Protein AF-A0AAD8CF32-F1 (afdb_monomer)

Foldseek 3Di:
DDQVLLVLCVVVVQDVVLVVVCVVVVPHLVNLLVDDPVVVCVSPVDPVSSVVSVVVSVVVVVVVVVVVVVVVVVVVVVVVVVVVVVVVVPPPD

Secondary structure (DSSP, 8-state):
---HHHHHHHHTT--HHHHHHHHHTT--HHHHHHS-HHHHTTT---HHHHHHHHHHHHHHHHHHHHHHHHHHHHHHHHHHHHHHHHTTGGG--

Mean predicted aligned error: 13.17 Å

Sequence (93 aa):
MSNKIISFLRSREVPESVLDKLREDKVDEETVLGIDDPTLAKYIEKLGDRVALRNFCASSQQSFKKKSTRRTQLFEILKSKLDRTDNRTDRVS

Structure (mmCIF, N/CA/C/O backbone):
data_AF-A0AAD8CF32-F1
#
_entry.id   AF-A0AAD8CF32-F1
#
loop_
_atom_site.group_PDB
_atom_site.id
_atom_site.type_symbol
_atom_site.label_atom_id
_atom_site.label_alt_id
_atom_site.label_comp_id
_atom_site.label_asym_id
_atom_site.label_entity_id
_atom_site.label_seq_id
_atom_site.pdbx_PDB_ins_code
_atom_site.Cartn_x
_atom_site.Cartn_y
_atom_site.Cartn_z
_atom_site.occupancy
_atom_site.B_iso_or_equiv
_atom_site.auth_seq_id
_atom_site.auth_comp_id
_atom_site.auth_asym_id
_atom_site.auth_atom_id
_atom_site.pdbx_PDB_model_num
ATOM 1 N N . MET A 1 1 ? -18.804 -2.556 -3.809 1.00 41.22 1 MET A N 1
ATOM 2 C CA . MET A 1 1 ? -17.519 -1.900 -3.483 1.00 41.22 1 MET A CA 1
ATOM 3 C C . MET A 1 1 ? -16.398 -2.811 -3.948 1.00 41.22 1 MET A C 1
ATOM 5 O O . MET A 1 1 ? -16.234 -3.896 -3.405 1.00 41.22 1 MET A O 1
ATOM 9 N N . SER A 1 2 ? -15.716 -2.444 -5.030 1.00 47.91 2 SER A N 1
ATOM 10 C CA . SER A 1 2 ? -14.730 -3.308 -5.686 1.00 47.91 2 SER A CA 1
ATOM 11 C C . SER A 1 2 ? -13.364 -3.152 -5.022 1.00 47.91 2 SER A C 1
ATOM 13 O O . SER A 1 2 ? -12.521 -2.408 -5.514 1.00 47.91 2 SER A O 1
ATOM 15 N N . ASN A 1 3 ? -13.145 -3.854 -3.910 1.00 70.19 3 ASN A N 1
ATOM 16 C CA . ASN A 1 3 ? -11.851 -3.899 -3.228 1.00 70.19 3 ASN A CA 1
ATOM 17 C C . ASN A 1 3 ? -10.863 -4.772 -4.019 1.00 70.19 3 ASN A C 1
ATOM 19 O O . ASN A 1 3 ? -10.625 -5.944 -3.711 1.00 70.19 3 ASN A O 1
ATOM 23 N N . LYS A 1 4 ? -10.300 -4.198 -5.086 1.00 80.00 4 LYS A N 1
ATOM 24 C CA . LYS A 1 4 ? -9.291 -4.847 -5.940 1.00 80.00 4 LYS A CA 1
ATOM 25 C C . LYS A 1 4 ? -8.081 -5.319 -5.133 1.00 80.00 4 LYS A C 1
ATOM 27 O O . LYS A 1 4 ? -7.561 -6.395 -5.406 1.00 80.00 4 LYS A O 1
ATOM 32 N N . ILE A 1 5 ? -7.705 -4.563 -4.099 1.00 81.06 5 ILE A N 1
ATOM 33 C CA . ILE A 1 5 ? -6.658 -4.929 -3.137 1.00 81.06 5 ILE A CA 1
ATOM 34 C C . ILE A 1 5 ? -6.974 -6.254 -2.447 1.00 81.06 5 ILE A C 1
ATOM 36 O O . ILE A 1 5 ? -6.147 -7.155 -2.447 1.00 81.06 5 ILE A O 1
ATOM 40 N N . ILE A 1 6 ? -8.184 -6.410 -1.913 1.00 83.75 6 ILE A N 1
ATOM 41 C CA . ILE A 1 6 ? -8.586 -7.630 -1.199 1.00 83.75 6 ILE A CA 1
ATOM 42 C C . ILE A 1 6 ? -8.570 -8.834 -2.140 1.00 83.75 6 ILE A C 1
ATOM 44 O O . ILE A 1 6 ? -8.130 -9.915 -1.767 1.00 83.75 6 ILE A O 1
ATOM 48 N N . SER A 1 7 ? -8.994 -8.626 -3.387 1.00 84.94 7 SER A N 1
ATOM 49 C CA . SER A 1 7 ? -8.969 -9.655 -4.433 1.00 84.94 7 SER A CA 1
ATOM 50 C C . SER A 1 7 ? -7.533 -10.101 -4.739 1.00 84.94 7 SER A C 1
ATOM 52 O O . SER A 1 7 ? -7.250 -11.294 -4.834 1.00 84.94 7 SER A O 1
ATOM 54 N N . PHE A 1 8 ? -6.617 -9.135 -4.845 1.00 83.69 8 PHE A N 1
ATOM 55 C CA . PHE A 1 8 ? -5.194 -9.366 -5.076 1.00 83.69 8 PHE A CA 1
ATOM 56 C C . PHE A 1 8 ? -4.529 -10.077 -3.890 1.00 83.69 8 PHE A C 1
ATOM 58 O O . PHE A 1 8 ? -3.795 -11.043 -4.080 1.00 83.69 8 PHE A O 1
ATOM 65 N N . LEU A 1 9 ? -4.832 -9.667 -2.660 1.00 84.50 9 LEU A N 1
ATOM 66 C CA . LEU A 1 9 ? -4.283 -10.290 -1.456 1.00 84.50 9 LEU A CA 1
ATOM 67 C C . LEU A 1 9 ? -4.834 -11.705 -1.242 1.00 84.50 9 LEU A C 1
ATOM 69 O O . LEU A 1 9 ? -4.075 -12.608 -0.903 1.00 84.50 9 LEU A O 1
ATOM 73 N N . ARG A 1 10 ? -6.113 -11.945 -1.555 1.00 85.25 10 ARG A N 1
ATOM 74 C CA . ARG A 1 10 ? -6.691 -13.296 -1.560 1.00 85.25 10 ARG A CA 1
ATOM 75 C C . ARG A 1 10 ? -6.003 -14.210 -2.580 1.00 85.25 10 ARG A C 1
ATOM 77 O O . ARG A 1 10 ? -5.743 -15.365 -2.267 1.00 85.25 10 ARG A O 1
ATOM 84 N N . SER A 1 11 ? -5.640 -13.703 -3.765 1.00 84.44 11 SER A N 1
ATOM 85 C CA . SER A 1 11 ? -4.861 -14.482 -4.752 1.00 84.44 11 SER A CA 1
ATOM 86 C C . SER A 1 11 ? -3.425 -14.797 -4.317 1.00 84.44 11 SER A C 1
ATOM 88 O O . SER A 1 11 ? -2.777 -15.641 -4.926 1.00 84.44 11 SER A O 1
ATOM 90 N N . ARG A 1 12 ? -2.933 -14.131 -3.267 1.00 81.06 12 ARG A N 1
ATOM 91 C CA . ARG A 1 12 ? -1.626 -14.379 -2.647 1.00 81.06 12 ARG A CA 1
ATOM 92 C C . ARG A 1 12 ? -1.714 -15.184 -1.351 1.00 81.06 12 ARG A C 1
ATOM 94 O O . ARG A 1 12 ? -0.748 -15.220 -0.596 1.00 81.06 12 ARG A O 1
ATOM 101 N N . GLU A 1 13 ? -2.868 -15.799 -1.091 1.00 83.69 13 GLU A N 1
ATOM 102 C CA . GLU A 1 13 ? -3.105 -16.639 0.089 1.00 83.69 13 GLU A CA 1
ATOM 103 C C . GLU A 1 13 ? -2.932 -15.878 1.417 1.00 83.69 13 GLU A C 1
ATOM 105 O O . GLU A 1 13 ? -2.565 -16.448 2.444 1.00 83.69 13 GLU A O 1
ATOM 110 N N . VAL A 1 14 ? -3.203 -14.568 1.411 1.00 82.88 14 VAL A N 1
ATOM 111 C CA . VAL A 1 14 ? -3.240 -13.772 2.641 1.00 82.88 14 VAL A CA 1
ATOM 112 C C . VAL A 1 14 ? -4.450 -14.212 3.478 1.00 82.88 14 VAL A C 1
ATOM 114 O O . VAL A 1 14 ? -5.552 -14.310 2.929 1.00 82.88 14 VAL A O 1
ATOM 117 N N . PRO A 1 15 ? -4.279 -14.467 4.791 1.00 85.50 15 PRO A N 1
ATOM 118 C CA . PRO A 1 15 ? -5.367 -14.936 5.639 1.00 85.50 15 PRO A CA 1
ATOM 119 C C . PRO A 1 15 ? -6.537 -13.951 5.652 1.00 85.50 15 PRO A C 1
ATOM 121 O O . PRO A 1 15 ? -6.333 -12.740 5.750 1.00 85.50 15 PRO A O 1
ATOM 124 N N . GLU A 1 16 ? -7.771 -14.463 5.635 1.00 83.12 16 GLU A N 1
ATOM 125 C CA . GLU A 1 16 ? -8.971 -13.613 5.640 1.00 83.12 16 GLU A CA 1
ATOM 126 C C . GLU A 1 16 ? -9.023 -12.716 6.893 1.00 83.12 16 GLU A C 1
ATOM 128 O O . GLU A 1 16 ? -9.430 -11.567 6.793 1.00 83.12 16 GLU A O 1
ATOM 133 N N . SER A 1 17 ? -8.457 -13.154 8.028 1.00 84.25 17 SER A N 1
ATOM 134 C CA . SER A 1 17 ? -8.307 -12.332 9.242 1.00 84.25 17 SER A CA 1
ATOM 135 C C . SER A 1 17 ? -7.529 -11.028 9.009 1.00 84.25 17 SER A C 1
ATOM 137 O O . SER A 1 17 ? -7.790 -10.021 9.662 1.00 84.25 17 SER A O 1
ATOM 139 N N . VAL A 1 18 ? -6.557 -11.033 8.093 1.00 83.88 18 VAL A N 1
ATOM 140 C CA . VAL A 1 18 ? -5.807 -9.831 7.695 1.00 83.88 18 VAL A CA 1
ATOM 141 C C . VAL A 1 18 ? -6.638 -8.985 6.734 1.00 83.88 18 VAL A C 1
ATOM 143 O O . VAL A 1 18 ? -6.619 -7.759 6.817 1.00 83.88 18 VAL A O 1
ATOM 146 N N . LEU A 1 19 ? -7.398 -9.624 5.843 1.00 84.75 19 LEU A N 1
ATOM 147 C CA . LEU A 1 19 ? -8.290 -8.936 4.909 1.00 84.75 19 LEU A CA 1
ATOM 148 C C . LEU A 1 19 ? -9.418 -8.201 5.639 1.00 84.75 19 LEU A C 1
ATOM 150 O O . LEU A 1 19 ? -9.756 -7.089 5.243 1.00 84.75 19 LEU A O 1
ATOM 154 N N . ASP A 1 20 ? -9.961 -8.778 6.711 1.00 86.31 20 ASP A N 1
ATOM 155 C CA . ASP A 1 20 ? -10.970 -8.119 7.540 1.00 86.31 20 ASP A CA 1
ATOM 156 C C . ASP A 1 20 ? -10.389 -6.941 8.324 1.00 86.31 20 ASP A C 1
ATOM 158 O O . ASP A 1 20 ? -11.003 -5.879 8.327 1.00 86.31 20 ASP A O 1
ATOM 162 N N . LYS A 1 21 ? -9.162 -7.046 8.855 1.00 85.31 21 LYS A N 1
ATOM 163 C CA . LYS A 1 21 ? -8.467 -5.883 9.440 1.00 85.31 21 LYS A CA 1
ATOM 164 C C . LYS A 1 21 ? -8.272 -4.756 8.427 1.00 85.31 21 LYS A C 1
ATOM 166 O O . LYS A 1 21 ? -8.541 -3.603 8.730 1.00 85.31 21 LYS A O 1
ATOM 171 N N . LEU A 1 22 ? -7.866 -5.085 7.199 1.00 83.44 22 LEU A N 1
ATOM 172 C CA . LEU A 1 22 ? -7.729 -4.098 6.122 1.00 83.44 22 LEU A CA 1
ATOM 173 C C . LEU A 1 22 ? -9.076 -3.456 5.738 1.00 83.44 22 LEU A C 1
ATOM 175 O O . LEU A 1 22 ? -9.100 -2.288 5.351 1.00 83.44 22 LEU A O 1
ATOM 179 N N . ARG A 1 23 ? -10.195 -4.192 5.842 1.00 83.50 23 ARG A N 1
ATOM 180 C CA . ARG A 1 23 ? -11.552 -3.646 5.640 1.00 83.50 23 ARG A CA 1
ATOM 181 C C . ARG A 1 23 ? -11.969 -2.726 6.781 1.00 83.50 23 ARG A C 1
ATOM 183 O O . ARG A 1 23 ? -12.529 -1.667 6.510 1.00 83.50 23 ARG A O 1
ATOM 190 N N . GLU A 1 24 ? -11.723 -3.140 8.020 1.00 86.06 24 GLU A N 1
ATOM 191 C CA . GLU A 1 24 ? -12.059 -2.384 9.229 1.00 86.06 24 GLU A C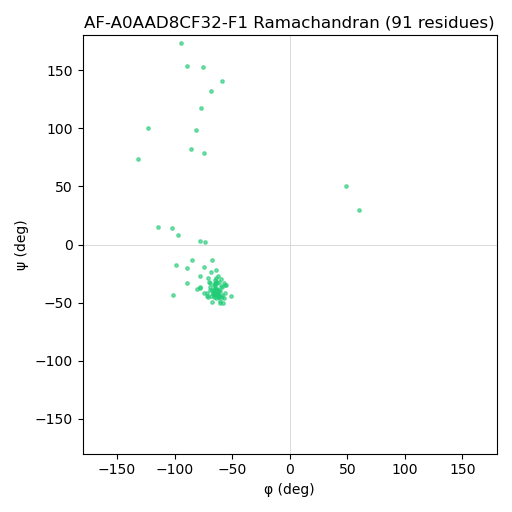A 1
ATOM 192 C C . GLU A 1 24 ? -11.301 -1.053 9.266 1.00 86.06 24 GLU A C 1
ATOM 194 O O . GLU A 1 24 ? -11.912 0.005 9.422 1.00 86.06 24 GLU A O 1
ATOM 199 N N . ASP A 1 25 ? -10.005 -1.096 8.956 1.00 84.56 25 ASP A N 1
ATOM 200 C CA . ASP A 1 25 ? -9.122 0.072 8.896 1.00 84.56 25 ASP A CA 1
ATOM 201 C C . ASP A 1 25 ? -9.288 0.905 7.611 1.00 84.56 25 ASP A C 1
ATOM 203 O O . ASP A 1 25 ? -8.575 1.890 7.415 1.00 84.56 25 ASP A O 1
ATOM 207 N N . LYS A 1 26 ? -10.227 0.534 6.726 1.00 83.44 26 LYS A N 1
ATOM 208 C CA . LYS A 1 26 ? -10.506 1.210 5.443 1.00 83.44 26 LYS A CA 1
ATOM 209 C C . LYS A 1 26 ? -9.232 1.468 4.628 1.00 83.44 26 LYS A C 1
ATOM 211 O O . LYS A 1 26 ? -8.956 2.581 4.177 1.00 83.44 26 LYS A O 1
ATOM 216 N N . VAL A 1 27 ? -8.425 0.424 4.459 1.00 83.06 27 VAL A N 1
ATOM 217 C CA . VAL A 1 27 ? -7.165 0.511 3.718 1.00 83.06 27 VAL A CA 1
ATOM 218 C C . VAL A 1 27 ? -7.433 0.417 2.214 1.00 83.06 27 VAL A C 1
ATOM 220 O O . VAL A 1 27 ? -7.577 -0.669 1.650 1.00 83.06 27 VAL A O 1
ATOM 223 N N . ASP A 1 28 ? -7.473 1.579 1.566 1.00 84.19 28 ASP A N 1
ATOM 224 C CA . ASP A 1 28 ? -7.619 1.736 0.116 1.00 84.19 28 ASP A CA 1
ATOM 225 C C . ASP A 1 28 ? -6.261 1.871 -0.610 1.00 84.19 28 ASP A C 1
ATOM 227 O O . ASP A 1 28 ? -5.202 1.984 0.010 1.00 84.19 28 ASP A O 1
ATOM 231 N N . GLU A 1 29 ? -6.278 1.889 -1.951 1.00 83.06 29 GLU A N 1
ATOM 232 C CA . GLU A 1 29 ? -5.074 2.020 -2.805 1.00 83.06 29 GLU A CA 1
ATOM 233 C C . GLU A 1 29 ? -4.246 3.266 -2.470 1.00 83.06 29 GLU A C 1
ATOM 235 O O . GLU A 1 29 ? -3.018 3.229 -2.517 1.00 83.06 29 GLU A O 1
ATOM 240 N N . GLU A 1 30 ? -4.913 4.355 -2.096 1.00 81.31 30 GLU A N 1
ATOM 241 C CA . GLU A 1 30 ? -4.268 5.606 -1.706 1.00 81.31 30 GLU A CA 1
ATOM 242 C C . GLU A 1 30 ? -3.588 5.488 -0.338 1.00 81.31 30 GLU A C 1
ATOM 244 O O . GLU A 1 30 ? -2.433 5.887 -0.184 1.00 81.31 30 GLU A O 1
ATOM 249 N N . THR A 1 31 ? -4.254 4.838 0.620 1.00 83.19 31 THR A N 1
ATOM 250 C CA . THR A 1 31 ? -3.705 4.552 1.949 1.00 83.19 31 THR A CA 1
ATOM 251 C C . THR A 1 31 ? -2.461 3.675 1.838 1.00 83.19 31 THR A C 1
ATOM 253 O O . THR A 1 31 ? -1.436 3.998 2.426 1.00 83.19 31 THR A O 1
ATOM 256 N N . VAL A 1 32 ? -2.490 2.619 1.016 1.00 84.56 32 VAL A N 1
ATOM 257 C CA . VAL A 1 32 ? -1.325 1.740 0.787 1.00 84.56 32 VAL A CA 1
ATOM 258 C C . VAL A 1 32 ? -0.124 2.501 0.216 1.00 84.56 32 VAL A C 1
ATOM 260 O O . VAL A 1 32 ? 1.021 2.179 0.531 1.00 84.56 32 VAL A O 1
ATOM 263 N N . LEU A 1 33 ? -0.359 3.497 -0.641 1.00 82.75 33 LEU A N 1
ATOM 264 C CA . LEU A 1 33 ? 0.711 4.312 -1.217 1.00 82.75 33 LEU A CA 1
ATOM 265 C C . LEU A 1 33 ? 1.239 5.374 -0.243 1.00 82.75 33 LEU A C 1
ATOM 267 O O . LEU A 1 33 ? 2.403 5.762 -0.370 1.00 82.75 33 LEU A O 1
ATOM 271 N N . GLY A 1 34 ? 0.404 5.823 0.698 1.00 82.62 34 GLY A N 1
ATOM 272 C CA . GLY A 1 34 ? 0.723 6.854 1.686 1.00 82.62 34 GLY A CA 1
ATOM 273 C C . GLY A 1 34 ? 1.345 6.350 2.991 1.00 82.62 34 GLY A C 1
ATOM 274 O O . GLY A 1 34 ? 1.973 7.144 3.684 1.00 82.62 34 GLY A O 1
ATOM 275 N N . ILE A 1 35 ? 1.197 5.066 3.334 1.00 85.69 35 ILE A N 1
ATOM 276 C CA . ILE A 1 35 ? 1.785 4.493 4.556 1.00 85.69 35 ILE A CA 1
ATOM 277 C C . ILE A 1 35 ? 3.206 3.956 4.342 1.00 85.69 35 ILE A C 1
ATOM 2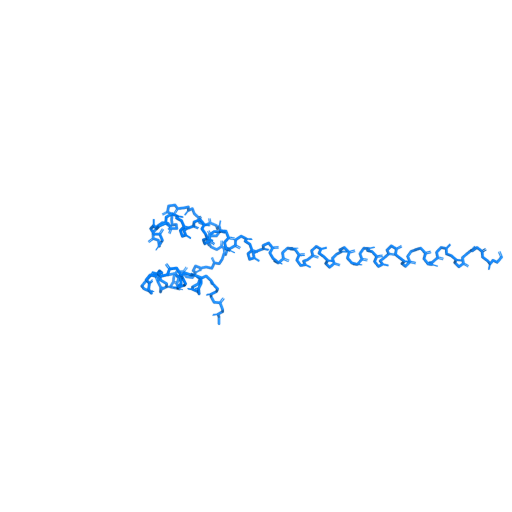79 O O . ILE A 1 35 ? 3.585 3.511 3.256 1.00 85.69 35 ILE A O 1
ATOM 283 N N . ASP A 1 36 ? 3.984 3.943 5.423 1.00 87.44 36 ASP A N 1
ATOM 284 C CA . ASP A 1 36 ? 5.349 3.419 5.440 1.00 87.44 36 ASP A CA 1
ATOM 285 C C . ASP A 1 36 ? 5.386 1.877 5.424 1.00 87.44 36 ASP A C 1
ATOM 287 O O . ASP A 1 36 ? 4.496 1.211 5.964 1.00 87.44 36 ASP A O 1
ATOM 291 N N . ASP A 1 37 ? 6.465 1.290 4.882 1.00 83.56 37 ASP A N 1
ATOM 292 C CA . ASP A 1 37 ? 6.693 -0.170 4.887 1.00 83.56 37 ASP A CA 1
ATOM 293 C C . ASP A 1 37 ? 6.545 -0.832 6.273 1.00 83.56 37 ASP A C 1
ATOM 295 O O . ASP A 1 37 ? 5.861 -1.853 6.343 1.00 83.56 37 ASP A O 1
ATOM 299 N N . PRO A 1 38 ? 7.085 -0.287 7.388 1.00 85.50 38 PRO A N 1
ATOM 300 C CA . PRO A 1 38 ? 6.896 -0.890 8.711 1.00 85.50 38 PRO A CA 1
ATOM 301 C C . PRO A 1 38 ? 5.435 -0.890 9.175 1.00 85.50 38 PRO A C 1
ATOM 303 O O . PRO A 1 38 ? 5.029 -1.779 9.920 1.00 85.50 38 PRO A O 1
ATOM 306 N N . THR A 1 39 ? 4.626 0.072 8.733 1.00 84.50 39 THR A N 1
ATOM 307 C CA . THR A 1 39 ? 3.188 0.101 9.028 1.00 84.50 39 THR A CA 1
ATOM 308 C C . THR A 1 39 ? 2.456 -0.938 8.187 1.00 84.50 39 THR A C 1
ATOM 310 O O . THR A 1 39 ? 1.638 -1.688 8.716 1.00 84.50 39 THR A O 1
ATOM 313 N N . LEU A 1 40 ? 2.816 -1.069 6.908 1.00 84.25 40 LEU A N 1
ATOM 314 C CA . LEU A 1 40 ? 2.285 -2.110 6.029 1.00 84.25 40 LEU A CA 1
ATOM 315 C C . LEU A 1 40 ? 2.698 -3.525 6.487 1.00 84.25 40 LEU A C 1
ATOM 317 O O . LEU A 1 40 ? 1.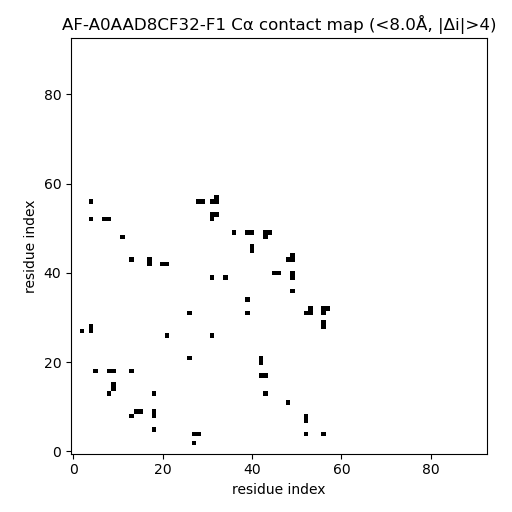929 -4.475 6.335 1.00 84.25 40 LEU A O 1
ATOM 321 N N . ALA A 1 41 ? 3.868 -3.663 7.117 1.00 86.62 41 ALA A N 1
ATOM 322 C CA . ALA A 1 41 ? 4.362 -4.912 7.697 1.00 86.62 41 ALA A CA 1
ATOM 323 C C . ALA A 1 41 ? 3.513 -5.437 8.862 1.00 86.62 41 ALA A C 1
ATOM 325 O O . ALA A 1 41 ? 3.524 -6.639 9.110 1.00 86.62 41 ALA A O 1
ATOM 326 N N . LYS A 1 42 ? 2.730 -4.575 9.530 1.00 86.12 42 LYS A N 1
ATOM 327 C CA . LYS A 1 42 ? 1.778 -4.989 10.579 1.00 86.12 42 LYS A CA 1
ATOM 328 C C . LYS A 1 42 ? 0.600 -5.796 10.030 1.00 86.12 42 LYS A C 1
ATOM 330 O O . LYS A 1 42 ? -0.026 -6.544 10.774 1.00 86.12 42 LYS A O 1
ATOM 335 N N . TYR A 1 43 ? 0.299 -5.628 8.743 1.00 80.88 43 TYR A N 1
ATOM 336 C CA . TYR A 1 43 ? -0.758 -6.358 8.047 1.00 80.88 43 TYR A CA 1
ATOM 337 C C . TYR A 1 43 ? -0.170 -7.489 7.204 1.00 80.88 43 TYR A C 1
ATOM 339 O O . TYR A 1 43 ? -0.695 -8.597 7.197 1.00 80.88 43 TYR A O 1
ATOM 347 N N . ILE A 1 44 ? 0.928 -7.218 6.495 1.00 84.62 44 ILE A N 1
ATOM 348 C CA . ILE A 1 44 ? 1.545 -8.153 5.553 1.00 84.62 44 ILE A CA 1
ATOM 349 C C . ILE A 1 44 ? 3.004 -8.381 5.949 1.00 84.62 44 ILE A C 1
ATOM 351 O O . ILE A 1 44 ? 3.897 -7.603 5.609 1.00 84.62 44 ILE A O 1
ATOM 355 N N . GLU A 1 45 ? 3.261 -9.496 6.622 1.00 82.25 45 GLU A N 1
ATOM 356 C CA . GLU A 1 45 ? 4.591 -9.853 7.133 1.00 82.25 45 GLU A CA 1
ATOM 357 C C . GLU A 1 45 ? 5.613 -10.097 6.007 1.00 82.25 45 GLU A C 1
ATOM 359 O O . GLU A 1 45 ? 6.790 -9.739 6.119 1.00 82.25 45 GLU A O 1
ATOM 364 N N . LYS A 1 46 ? 5.159 -10.649 4.875 1.00 87.00 46 LYS A N 1
ATOM 365 C CA . LYS A 1 46 ? 6.009 -10.989 3.728 1.00 87.00 46 LYS A CA 1
ATOM 366 C C . LYS A 1 46 ? 6.372 -9.747 2.907 1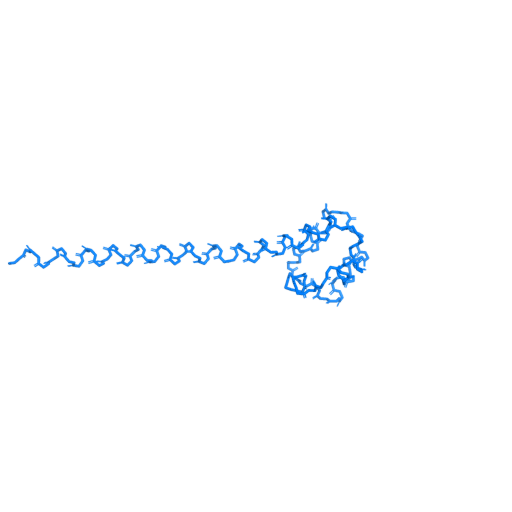.00 87.00 46 LYS A C 1
ATOM 368 O O . LYS A 1 46 ? 5.519 -9.134 2.265 1.00 87.00 46 LYS A O 1
ATOM 373 N N . LEU A 1 47 ? 7.667 -9.432 2.832 1.00 83.75 47 LEU A N 1
ATOM 374 C CA . LEU A 1 47 ? 8.192 -8.298 2.054 1.00 83.75 47 LEU A CA 1
ATOM 375 C C . LEU A 1 47 ? 7.796 -8.358 0.567 1.00 83.75 47 LEU A C 1
ATOM 377 O O . LEU A 1 47 ? 7.410 -7.345 -0.012 1.00 83.75 47 LEU A O 1
ATOM 381 N N . GLY A 1 48 ? 7.844 -9.544 -0.048 1.00 84.31 48 GLY A N 1
ATOM 382 C CA . GLY A 1 48 ? 7.481 -9.721 -1.460 1.00 84.31 48 GLY A CA 1
ATOM 383 C C . GLY A 1 48 ? 6.022 -9.364 -1.765 1.00 84.31 48 GLY A C 1
ATOM 384 O O . GLY A 1 48 ? 5.723 -8.844 -2.842 1.00 84.31 48 GLY A O 1
ATOM 385 N N . ASP A 1 49 ? 5.123 -9.582 -0.806 1.00 83.81 49 ASP A N 1
ATOM 386 C CA . ASP A 1 49 ? 3.706 -9.242 -0.937 1.00 83.81 49 ASP A CA 1
ATOM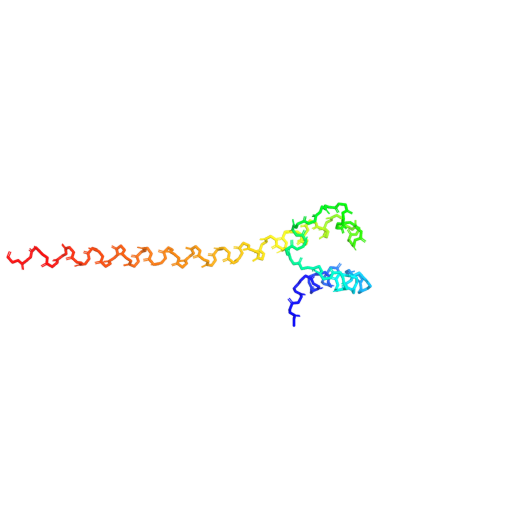 387 C C . ASP A 1 49 ? 3.471 -7.748 -0.731 1.00 83.81 49 ASP A C 1
ATOM 389 O O . ASP A 1 49 ? 2.701 -7.152 -1.482 1.00 83.81 49 ASP A O 1
ATOM 393 N N . ARG A 1 50 ? 4.211 -7.113 0.188 1.00 86.62 50 ARG A N 1
ATOM 394 C CA . ARG A 1 50 ? 4.198 -5.652 0.368 1.00 86.62 50 ARG A CA 1
ATOM 395 C C . ARG A 1 50 ? 4.642 -4.911 -0.885 1.00 86.62 50 ARG A C 1
ATOM 397 O O . ARG A 1 50 ? 3.939 -4.023 -1.364 1.00 86.62 50 ARG A O 1
ATOM 404 N N . VAL A 1 51 ? 5.782 -5.306 -1.453 1.00 84.69 51 VAL A N 1
ATOM 405 C CA . VAL A 1 51 ? 6.324 -4.695 -2.677 1.00 84.69 51 VAL A CA 1
ATOM 406 C C . VAL A 1 51 ? 5.350 -4.875 -3.838 1.00 84.69 51 VAL A C 1
ATOM 408 O O . VAL A 1 51 ? 5.068 -3.930 -4.576 1.00 84.69 51 VAL A O 1
ATOM 411 N N . ALA A 1 52 ? 4.790 -6.074 -3.988 1.00 85.69 52 ALA A N 1
ATOM 412 C CA . ALA A 1 52 ? 3.841 -6.337 -5.053 1.00 85.69 52 ALA A CA 1
ATOM 413 C C . ALA A 1 52 ? 2.522 -5.579 -4.881 1.00 85.69 52 ALA A C 1
ATOM 415 O O . ALA A 1 52 ? 1.999 -5.066 -5.867 1.00 85.69 52 ALA A O 1
ATOM 416 N N . LEU A 1 53 ? 2.008 -5.462 -3.654 1.00 85.50 53 LEU A N 1
A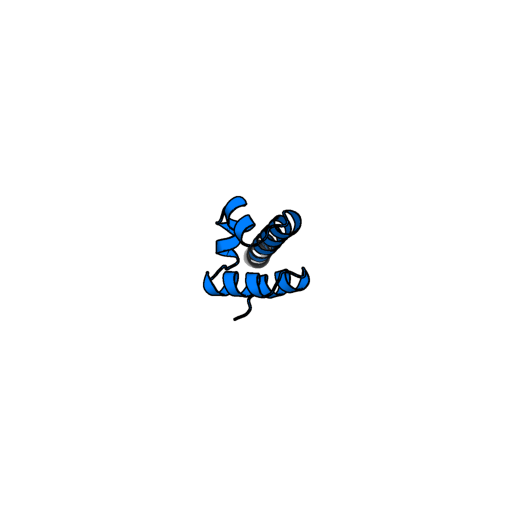TOM 417 C CA . LEU A 1 53 ? 0.814 -4.677 -3.360 1.00 85.50 53 LEU A CA 1
ATOM 418 C C . LEU A 1 53 ? 1.044 -3.193 -3.674 1.00 85.50 53 LEU A C 1
ATOM 420 O O . LEU A 1 53 ? 0.198 -2.555 -4.302 1.00 85.50 53 LEU A O 1
ATOM 424 N N . ARG A 1 54 ? 2.209 -2.652 -3.308 1.00 85.81 54 ARG A N 1
ATOM 425 C CA . ARG A 1 54 ? 2.576 -1.264 -3.611 1.00 85.81 54 ARG A CA 1
ATOM 426 C C . ARG A 1 54 ? 2.664 -1.020 -5.118 1.00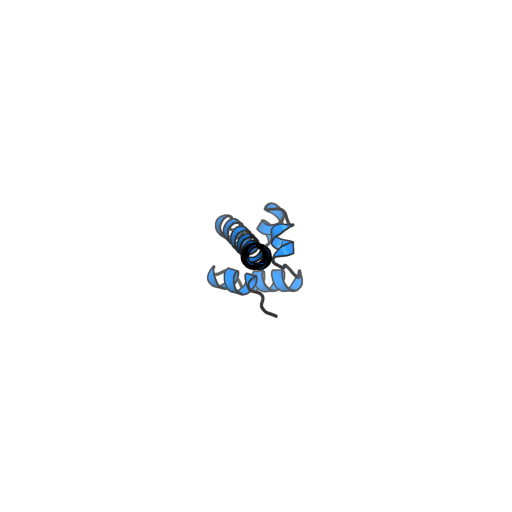 85.81 54 ARG A C 1
ATOM 428 O O . ARG A 1 54 ? 2.110 -0.044 -5.618 1.00 85.81 54 ARG A O 1
ATOM 435 N N . ASN A 1 55 ? 3.276 -1.946 -5.855 1.00 86.00 55 ASN A N 1
ATOM 436 C CA . ASN A 1 55 ? 3.338 -1.899 -7.318 1.00 86.00 55 ASN A CA 1
ATOM 437 C C . ASN A 1 55 ? 1.950 -2.037 -7.964 1.00 86.00 55 ASN A C 1
ATOM 439 O O . ASN A 1 55 ? 1.645 -1.348 -8.939 1.00 86.00 55 ASN A O 1
ATOM 443 N N . PHE A 1 56 ? 1.087 -2.890 -7.410 1.00 84.94 56 PHE A N 1
ATOM 444 C CA . PHE A 1 56 ? -0.296 -3.041 -7.852 1.00 84.94 56 PHE A CA 1
ATOM 445 C C . PHE A 1 56 ? -1.069 -1.722 -7.697 1.00 84.94 56 PHE A C 1
ATOM 447 O O . PHE A 1 56 ? -1.651 -1.240 -8.669 1.00 84.94 56 PHE A O 1
ATOM 454 N N . CYS A 1 57 ? -0.976 -1.072 -6.533 1.00 84.19 57 CYS A N 1
ATOM 455 C CA . CYS A 1 57 ? -1.624 0.219 -6.280 1.00 84.19 57 CYS A CA 1
ATOM 456 C C . CYS A 1 57 ? -1.049 1.336 -7.173 1.00 84.19 57 CYS A C 1
ATOM 458 O O . CYS A 1 57 ? -1.797 2.096 -7.791 1.00 84.19 57 CYS A O 1
ATOM 460 N N . ALA A 1 58 ? 0.276 1.394 -7.338 1.00 81.81 58 ALA A N 1
ATOM 461 C CA . ALA A 1 58 ? 0.929 2.384 -8.196 1.00 81.81 58 ALA A CA 1
ATOM 462 C C . ALA A 1 58 ? 0.537 2.225 -9.679 1.00 81.81 58 ALA A C 1
ATOM 464 O O . ALA A 1 58 ? 0.257 3.207 -10.372 1.00 81.81 58 ALA A O 1
ATOM 465 N N . SER A 1 59 ? 0.467 0.987 -10.178 1.00 73.31 59 SER A N 1
ATOM 466 C CA . SER A 1 59 ? 0.068 0.701 -11.563 1.00 73.31 59 SER A CA 1
ATOM 467 C C . SER A 1 59 ? -1.416 0.984 -11.826 1.00 73.31 59 SER A C 1
ATOM 469 O O . SER A 1 59 ? -1.771 1.451 -12.915 1.00 73.31 59 SER A O 1
ATOM 471 N N . SER A 1 60 ? -2.282 0.789 -10.827 1.00 65.81 60 SER A N 1
ATOM 472 C CA . SER A 1 60 ? -3.701 1.161 -10.884 1.00 65.81 60 SER A CA 1
ATOM 473 C C . SER A 1 60 ? -3.871 2.681 -11.048 1.00 65.81 60 SER A C 1
ATOM 475 O O . SER A 1 60 ? -4.576 3.131 -11.960 1.00 65.81 60 SER A O 1
ATOM 477 N N . GLN A 1 61 ? -3.107 3.490 -10.300 1.00 59.62 61 GLN A N 1
ATOM 478 C CA . GLN A 1 61 ? -3.074 4.949 -10.486 1.00 59.62 61 GLN A CA 1
ATOM 479 C C . GLN A 1 61 ? -2.485 5.369 -11.845 1.00 59.62 61 GLN A C 1
ATOM 481 O O . GLN A 1 61 ? -2.983 6.288 -12.508 1.00 59.62 61 GLN A O 1
ATOM 486 N N . GLN A 1 62 ? -1.440 4.683 -12.313 1.00 53.41 62 GLN A N 1
ATOM 487 C CA . GLN A 1 62 ? -0.790 5.008 -13.584 1.00 53.41 62 GLN A CA 1
ATOM 488 C C . GLN A 1 62 ? -1.658 4.651 -14.800 1.00 53.41 62 GLN A C 1
ATOM 490 O O . GLN A 1 62 ? -1.606 5.337 -15.822 1.00 53.41 62 GLN A O 1
ATOM 495 N N . SER A 1 63 ? -2.516 3.636 -14.676 1.00 50.47 63 SER A N 1
ATOM 496 C CA . SER A 1 63 ? -3.534 3.278 -15.672 1.00 50.47 63 SER A CA 1
ATOM 497 C C . SER A 1 63 ? -4.569 4.392 -15.865 1.00 50.47 63 SER A C 1
ATOM 499 O O . SER A 1 63 ? -5.046 4.615 -16.982 1.00 50.47 63 SER A O 1
ATOM 501 N N . PHE A 1 64 ? -4.876 5.137 -14.799 1.00 49.44 64 PHE A N 1
ATOM 502 C CA . PHE A 1 64 ? -5.741 6.314 -14.854 1.00 49.44 64 PHE A CA 1
ATOM 503 C C . PHE A 1 64 ? -5.044 7.492 -15.558 1.00 49.44 64 PHE A C 1
ATOM 505 O O . PHE A 1 64 ? -5.615 8.102 -16.465 1.00 49.44 64 PHE A O 1
ATOM 512 N N . LYS A 1 65 ? -3.765 7.748 -15.239 1.00 46.78 65 LYS A N 1
ATOM 513 C CA . LYS A 1 65 ? -2.963 8.796 -15.903 1.00 46.78 65 LYS A CA 1
ATOM 514 C C . LYS A 1 65 ? -2.688 8.506 -17.387 1.00 46.78 65 LYS A C 1
ATOM 516 O O . LYS A 1 65 ? -2.827 9.413 -18.205 1.00 46.78 65 LYS A O 1
ATOM 521 N N . LYS A 1 66 ? -2.373 7.260 -17.770 1.00 47.09 66 LYS A N 1
ATOM 522 C CA . LYS A 1 66 ? -2.114 6.872 -19.177 1.00 47.09 66 LYS A CA 1
ATOM 523 C C . LYS A 1 66 ? -3.343 7.000 -20.084 1.00 47.09 66 LYS A C 1
ATOM 525 O O . LYS A 1 66 ? -3.203 7.314 -21.264 1.00 47.09 66 LYS A O 1
ATOM 530 N N . LYS A 1 67 ? -4.555 6.768 -19.564 1.00 48.31 67 LYS A N 1
ATOM 531 C CA . LYS A 1 67 ? -5.790 6.995 -20.338 1.00 48.31 67 LYS A CA 1
ATOM 532 C C . LYS A 1 67 ? -6.061 8.484 -20.567 1.00 48.31 67 LYS A C 1
ATOM 534 O O . LYS A 1 67 ? -6.599 8.830 -21.617 1.00 48.31 67 LYS A O 1
ATOM 539 N N . SER A 1 68 ? -5.671 9.344 -19.624 1.00 49.12 68 SER A N 1
ATOM 540 C CA . SER A 1 68 ? -5.799 10.798 -19.755 1.00 49.12 68 SER A CA 1
ATOM 541 C C . SER A 1 68 ? -4.873 11.348 -20.846 1.00 49.12 68 SE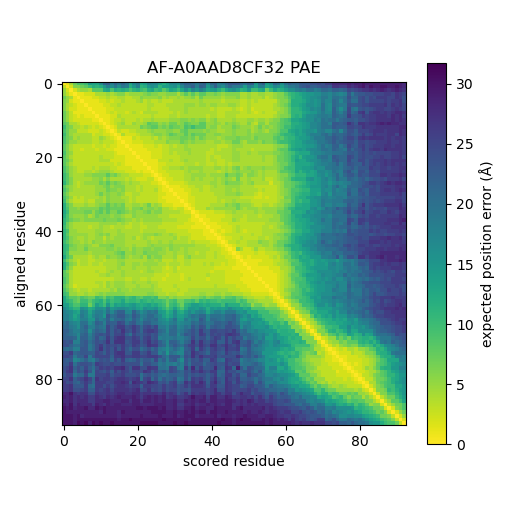R A C 1
ATOM 543 O O . SER A 1 68 ? -5.352 11.999 -21.771 1.00 49.12 68 SER A O 1
ATOM 545 N N . THR A 1 69 ? -3.586 10.975 -20.842 1.00 53.22 69 THR A N 1
ATOM 546 C CA . THR A 1 69 ? -2.602 11.464 -21.830 1.00 53.22 69 THR A CA 1
ATOM 547 C C . THR A 1 69 ? -2.891 11.032 -23.268 1.00 53.22 69 THR A C 1
ATOM 549 O O . THR A 1 69 ? -2.704 11.823 -24.191 1.00 53.22 69 THR A O 1
ATOM 552 N N . ARG A 1 70 ? -3.411 9.815 -23.492 1.00 56.78 70 ARG A N 1
ATOM 553 C CA . ARG A 1 70 ? -3.805 9.379 -24.847 1.00 56.78 70 ARG A CA 1
ATOM 554 C C . ARG A 1 70 ? -4.975 10.196 -25.405 1.00 56.78 70 ARG A C 1
ATOM 556 O O . ARG A 1 70 ? -5.026 10.439 -26.606 1.00 56.78 70 ARG A O 1
ATOM 563 N N . ARG A 1 71 ? -5.922 10.619 -24.556 1.00 56.28 71 ARG A N 1
ATOM 564 C CA . ARG A 1 71 ? -7.048 11.463 -24.989 1.00 56.28 71 ARG A CA 1
ATOM 565 C C . ARG A 1 71 ? -6.568 12.860 -25.374 1.00 56.28 71 ARG A C 1
ATOM 567 O O . ARG A 1 71 ? -6.960 13.340 -26.431 1.00 56.28 71 ARG A O 1
ATOM 574 N N . THR A 1 72 ? -5.689 13.478 -24.585 1.00 61.12 72 THR A N 1
ATOM 575 C CA . THR A 1 72 ? -5.132 14.806 -24.899 1.00 61.12 72 THR A CA 1
ATOM 576 C C . THR A 1 72 ? -4.330 14.811 -26.197 1.00 61.12 72 THR A C 1
ATOM 578 O O . THR A 1 72 ? -4.531 15.705 -27.012 1.00 61.12 72 THR A O 1
ATOM 581 N N . GLN A 1 73 ? -3.523 13.776 -26.451 1.00 66.69 73 GLN A N 1
ATOM 582 C CA . GLN A 1 73 ? -2.778 13.645 -27.711 1.00 66.69 73 GLN A CA 1
ATOM 583 C C . GLN A 1 73 ? -3.699 13.571 -28.938 1.00 66.69 73 GLN A C 1
ATOM 585 O O . GLN A 1 73 ? -3.417 14.184 -29.963 1.00 66.69 73 GLN A O 1
ATOM 590 N N . LEU A 1 74 ? -4.831 12.864 -28.849 1.00 71.12 74 LEU A N 1
ATOM 591 C CA . LEU A 1 74 ? -5.797 12.803 -29.953 1.00 71.12 74 LEU A CA 1
ATOM 592 C C . LEU A 1 74 ? -6.467 14.159 -30.206 1.00 71.12 74 LEU A C 1
ATOM 594 O O . LEU A 1 74 ? -6.605 14.552 -31.362 1.00 71.12 74 LEU A O 1
ATOM 598 N N . PHE A 1 75 ? -6.843 14.892 -29.153 1.00 74.69 75 PHE A N 1
ATOM 599 C CA . PHE A 1 75 ? -7.394 16.245 -29.294 1.00 74.69 75 PHE A CA 1
ATOM 600 C C . PHE A 1 75 ? -6.389 17.221 -29.914 1.00 74.69 75 PHE A C 1
ATOM 602 O O . PHE A 1 75 ? -6.767 18.038 -30.749 1.00 74.69 75 PHE A O 1
ATOM 609 N N . GLU A 1 76 ? -5.114 17.120 -29.546 1.00 76.31 76 GLU A N 1
ATOM 610 C CA . GLU A 1 76 ? -4.040 17.947 -30.100 1.00 76.31 76 GLU A CA 1
ATOM 611 C C . GLU A 1 76 ? -3.790 17.644 -31.586 1.00 76.31 76 GLU A C 1
ATOM 613 O O . GLU A 1 76 ? -3.699 18.561 -32.407 1.00 76.31 76 GLU A O 1
ATOM 618 N N . ILE A 1 77 ? -3.794 16.361 -31.967 1.00 79.56 77 ILE A N 1
ATOM 619 C CA . ILE A 1 77 ? -3.702 15.931 -33.370 1.00 79.56 77 ILE A CA 1
ATOM 620 C C . ILE A 1 77 ? -4.908 16.433 -34.178 1.00 79.56 77 ILE A C 1
ATOM 622 O O . ILE A 1 77 ? -4.739 16.894 -35.306 1.00 79.56 77 ILE A O 1
ATOM 626 N N . LEU A 1 78 ? -6.122 16.358 -33.623 1.00 76.50 78 LEU A N 1
ATOM 627 C CA . LEU A 1 78 ? -7.340 16.832 -34.287 1.00 76.50 78 LEU A CA 1
ATOM 628 C C . LEU A 1 78 ? -7.325 18.353 -34.488 1.00 76.50 78 LEU A C 1
ATOM 630 O O . LEU A 1 78 ? -7.588 18.808 -35.601 1.00 76.50 78 LEU A O 1
ATOM 634 N N . LYS A 1 79 ? -6.943 19.132 -33.464 1.00 78.56 79 LYS A N 1
ATOM 635 C CA . LYS A 1 79 ? -6.752 20.589 -33.586 1.00 78.56 79 LYS A CA 1
ATOM 636 C C . LYS A 1 79 ? -5.731 20.934 -34.667 1.00 78.56 79 LYS A C 1
ATOM 638 O O . LYS A 1 79 ? -6.016 21.748 -35.536 1.00 78.56 79 LYS A O 1
ATOM 643 N N . SER A 1 80 ? -4.593 20.241 -34.674 1.00 74.50 80 SER A N 1
ATOM 644 C CA . SER A 1 80 ? -3.530 20.450 -35.666 1.00 74.50 80 SER A CA 1
ATOM 645 C C . SER A 1 80 ? -3.973 20.147 -37.101 1.00 74.50 80 SER A C 1
ATOM 647 O O . SER A 1 80 ? -3.413 20.689 -38.050 1.00 74.50 80 SER A O 1
ATOM 649 N N . LYS A 1 81 ? -4.955 19.256 -37.293 1.00 76.19 81 LYS A N 1
ATOM 650 C CA . LYS A 1 81 ? -5.524 18.966 -38.617 1.00 76.19 81 LYS A CA 1
ATOM 651 C C . LYS A 1 81 ? -6.553 20.008 -39.051 1.00 76.19 81 LYS A C 1
ATOM 653 O O . LYS A 1 81 ? -6.568 20.355 -40.228 1.00 76.19 81 LYS A O 1
ATOM 658 N N . LEU A 1 82 ? -7.376 20.512 -38.131 1.00 74.69 82 LEU A N 1
ATOM 659 C CA . LEU A 1 82 ? -8.352 21.563 -38.434 1.00 74.69 82 LEU A CA 1
ATOM 660 C C . LEU A 1 82 ? -7.652 22.863 -38.861 1.00 74.69 82 LEU A C 1
ATOM 662 O O . LEU A 1 82 ? -7.971 23.401 -39.915 1.00 74.69 82 LEU A O 1
ATOM 666 N N . ASP A 1 83 ? -6.619 23.270 -38.123 1.00 68.94 83 ASP A N 1
ATOM 667 C CA . ASP A 1 83 ? -5.805 24.467 -38.394 1.00 68.94 83 ASP A CA 1
ATOM 668 C C . ASP A 1 83 ? -5.138 24.438 -39.787 1.00 68.94 83 ASP A C 1
ATOM 670 O O . ASP A 1 83 ? -5.090 25.421 -40.521 1.00 68.94 83 ASP A O 1
ATOM 674 N N . ARG A 1 84 ? -4.708 23.250 -40.235 1.00 63.88 84 ARG A N 1
ATOM 675 C CA . ARG A 1 84 ? -4.131 23.049 -41.578 1.00 63.88 84 ARG A CA 1
ATOM 676 C C . ARG A 1 84 ? -5.155 23.074 -42.712 1.00 63.88 84 ARG A C 1
ATOM 678 O O . ARG A 1 84 ? -4.761 23.195 -43.871 1.00 63.88 84 ARG A O 1
ATOM 685 N N . THR A 1 85 ? -6.430 22.865 -42.400 1.00 60.06 85 THR A N 1
ATOM 686 C CA . THR A 1 85 ? -7.506 22.831 -43.400 1.00 60.06 85 THR A CA 1
ATOM 687 C C . THR A 1 85 ? -8.082 24.229 -43.616 1.00 60.06 85 THR A C 1
ATOM 689 O O . THR A 1 85 ? -8.396 24.570 -44.751 1.00 60.06 85 THR A O 1
ATOM 692 N N . ASP A 1 86 ? -8.109 25.043 -42.559 1.00 60.00 86 ASP A N 1
ATOM 693 C CA . ASP A 1 86 ? -8.438 26.475 -42.580 1.00 60.00 86 ASP A CA 1
ATOM 694 C C . ASP A 1 86 ? -7.477 27.263 -43.493 1.00 60.00 86 ASP A C 1
ATOM 696 O O . ASP A 1 86 ? -7.886 27.944 -44.424 1.00 60.00 86 ASP A O 1
ATOM 700 N N . ASN A 1 87 ? -6.172 27.002 -43.387 1.00 56.84 87 ASN A N 1
ATOM 701 C CA . ASN A 1 87 ? -5.140 27.696 -44.172 1.00 56.84 87 ASN A CA 1
ATOM 702 C C . ASN A 1 87 ? -5.063 27.287 -45.669 1.00 56.84 87 ASN A C 1
ATOM 704 O O . ASN A 1 87 ? -4.165 27.712 -46.402 1.00 56.84 87 ASN A O 1
ATOM 708 N N . ARG A 1 88 ? -5.945 26.387 -46.134 1.00 53.59 88 ARG A N 1
ATOM 709 C CA . ARG A 1 88 ? -6.026 25.941 -47.541 1.00 53.59 88 ARG A CA 1
ATOM 710 C C . ARG A 1 88 ? -7.126 26.649 -48.329 1.00 53.59 88 ARG A C 1
ATOM 712 O O . ARG A 1 88 ? -7.069 26.618 -49.556 1.00 53.59 88 ARG A O 1
ATOM 719 N N . THR A 1 89 ? -8.089 27.278 -47.659 1.00 56.44 89 THR A N 1
ATOM 720 C CA . THR A 1 89 ? -9.199 27.988 -48.310 1.00 56.44 89 THR A CA 1
ATOM 721 C C . THR A 1 89 ? -8.866 29.429 -48.704 1.00 56.44 89 THR A C 1
ATOM 723 O O . THR A 1 89 ? -9.550 29.970 -49.563 1.00 56.44 89 THR A O 1
ATOM 726 N N . ASP A 1 90 ? -7.759 30.003 -48.218 1.00 53.94 90 ASP A N 1
ATOM 727 C CA . ASP A 1 90 ? -7.365 31.395 -48.519 1.00 53.94 90 ASP A CA 1
ATOM 728 C C . ASP A 1 90 ? -6.338 31.554 -49.659 1.00 53.94 90 ASP A C 1
ATOM 730 O O . ASP A 1 90 ? -5.806 32.639 -49.880 1.00 53.94 90 ASP A O 1
ATOM 734 N N . ARG A 1 91 ? -6.012 30.481 -50.398 1.00 51.84 91 ARG A N 1
ATOM 735 C CA . ARG A 1 91 ? -5.079 30.537 -51.551 1.00 51.84 91 ARG A CA 1
ATOM 736 C C . ARG A 1 91 ? -5.718 30.244 -52.906 1.00 51.84 91 ARG A C 1
ATOM 738 O O . ARG A 1 91 ? -5.004 29.999 -53.877 1.00 51.84 91 ARG A O 1
ATOM 745 N N . VAL A 1 92 ? -7.045 30.275 -52.980 1.00 53.75 92 VAL A N 1
ATOM 746 C CA . VAL A 1 92 ? -7.776 30.249 -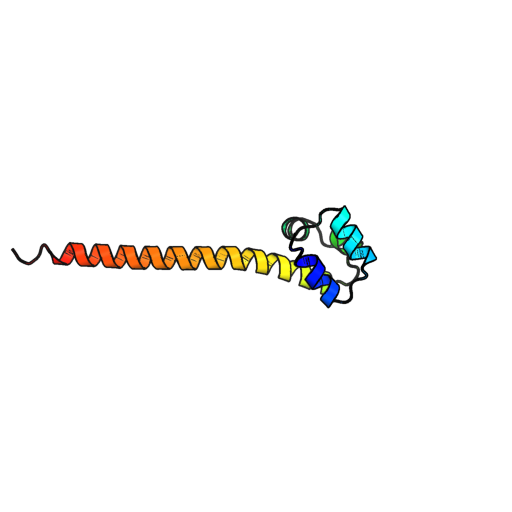54.252 1.00 53.75 92 VAL A CA 1
ATOM 747 C C . VAL A 1 92 ? -8.834 31.350 -54.234 1.00 53.75 92 VAL A C 1
ATOM 749 O O . VAL A 1 92 ? -10.020 31.091 -54.053 1.00 53.75 92 VAL A O 1
ATOM 752 N N . SER A 1 93 ? -8.391 32.598 -54.368 1.00 40.22 93 SER A N 1
ATOM 753 C CA . SER A 1 93 ? -9.178 33.749 -54.836 1.00 40.22 93 SER A CA 1
ATOM 754 C C . SER A 1 93 ? -8.229 34.784 -55.421 1.00 40.22 93 SER A C 1
ATOM 756 O O . SER A 1 93 ? -7.143 34.968 -54.826 1.00 40.22 93 SER A O 1
#

Solvent-accessible surface area (backbone atoms only — not comparable to full-atom values): 5519 Å² total; per-residue (Å²): 133,87,59,60,65,56,55,53,40,51,76,66,72,50,56,64,75,47,51,50,50,38,57,74,70,63,62,44,61,66,50,60,69,72,53,54,70,76,65,50,39,76,70,39,78,51,64,72,56,47,55,49,51,46,51,52,37,51,50,56,55,46,55,56,52,56,57,51,54,56,52,53,52,52,54,52,54,51,52,59,49,51,58,61,53,61,71,59,66,80,78,75,128

Radius of gyration: 22.86 Å; Cα contacts (8 Å, |Δi|>4): 40; chains: 1; bounding box: 26×50×65 Å

pLDDT: mean 74.5, std 13.72, range [40.22, 87.44]

Organism: NCBI:txid40147

Nearest PDB structures (foldseek):
  5f3x-assembly2_D  TM=6.327E-01  e=1.964E-01  Mus musculus